Protein AF-A0A0A3ZDU7-F1 (afdb_monomer)

Radius of gyration: 18.09 Å; Cα contacts (8 Å, |Δi|>4): 69; chains: 1; bounding box: 44×29×53 Å

Organism: NCBI:txid371042

Secondary structure (DSSP, 8-state):
-TGGGHHHHHHHHHHHHTT--PPTTHHHHTTSTHHHHHHHHHHHHHHHTTPPPTT--TT-GGGG---HHHHHHTTTHHHHHHHHHHHHHHHHHHHHHHHHHHHHHHH--

pLDDT: mean 92.68, std 5.29, range [60.88, 98.0]

Foldseek 3Di:
DCVVLVVLLVVLVVLLVVPDADFPPLNVLSVVRPVSLLVVLVVVVCLQVLHDDPRDDSPDPSSVSDDPVSVVSNPCSVVVNVVVVVVVVVVVVVVVVVVVVVCCVVPPD

Mean predicted aligned error: 4.41 Å

Sequence (109 aa):
MYGVNRTKYYKLLGEFQKNNTFPAPYSFHCLTGFFGAMPIAYFFLNLNKKKKIFFLKRDSNSYIFFDKRNSELIKWMPAFYYSSITSTICCALIVAIAASLEMKDKFFP

Solvent-accessible surface area (backbone atoms only — not comparable to full-atom va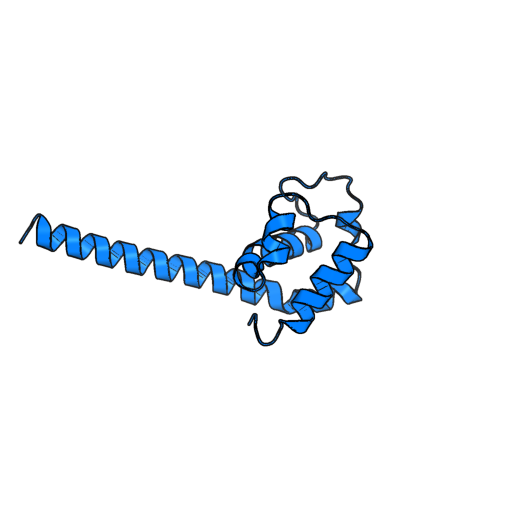lues): 6320 Å² total; per-residue (Å²): 107,62,79,87,38,43,69,43,50,55,49,52,50,50,64,49,52,75,83,40,78,65,40,63,70,48,54,58,28,73,73,52,52,75,81,14,42,54,66,48,34,53,49,53,56,32,40,70,66,67,42,94,50,76,76,48,66,89,86,42,73,68,60,68,63,66,46,83,71,55,51,63,61,46,68,62,38,62,63,46,41,52,50,51,50,51,52,52,51,52,52,51,50,53,52,51,50,50,52,51,50,55,49,39,57,72,76,61,113

Structure (mmCIF, N/CA/C/O backbone):
data_AF-A0A0A3ZDU7-F1
#
_entry.id   AF-A0A0A3ZDU7-F1
#
loop_
_atom_site.group_PDB
_atom_site.id
_atom_site.type_symbol
_atom_site.label_atom_id
_atom_site.label_alt_id
_atom_site.label_comp_id
_atom_site.label_asym_id
_atom_site.label_entity_id
_atom_site.label_seq_id
_atom_site.pdbx_PDB_ins_code
_atom_site.Cartn_x
_atom_site.Cartn_y
_atom_site.Cartn_z
_atom_site.occupancy
_atom_site.B_iso_or_equiv
_atom_site.auth_seq_id
_atom_site.auth_comp_id
_atom_site.auth_asym_id
_atom_site.auth_atom_id
_atom_site.pdbx_PDB_model_num
ATOM 1 N N . MET A 1 1 ? 8.905 -8.485 4.011 1.00 80.25 1 MET A N 1
ATOM 2 C CA . MET A 1 1 ? 8.095 -7.505 4.782 1.00 80.25 1 MET A CA 1
ATOM 3 C C . MET A 1 1 ? 6.593 -7.787 4.753 1.00 80.25 1 MET A C 1
ATOM 5 O O . MET A 1 1 ? 6.016 -7.843 5.833 1.00 80.25 1 MET A O 1
ATOM 9 N N . TYR A 1 2 ? 5.960 -8.000 3.588 1.00 88.00 2 TYR A N 1
ATOM 10 C CA . TYR A 1 2 ? 4.520 -8.314 3.519 1.00 88.00 2 TYR A CA 1
ATOM 11 C C . TYR A 1 2 ? 4.141 -9.604 4.257 1.00 88.00 2 TYR A C 1
ATOM 13 O O . TYR A 1 2 ? 3.291 -9.545 5.131 1.00 88.00 2 TYR A O 1
ATOM 21 N N . GLY A 1 3 ? 4.795 -10.742 3.978 1.00 91.38 3 GLY A N 1
ATOM 22 C CA . GLY A 1 3 ? 4.428 -12.037 4.581 1.00 91.38 3 GLY A CA 1
ATOM 23 C C . GLY A 1 3 ? 4.376 -12.007 6.114 1.00 91.38 3 GLY A C 1
ATOM 24 O O . GLY A 1 3 ? 3.362 -12.361 6.706 1.00 91.38 3 GLY A O 1
ATOM 25 N N . VAL A 1 4 ? 5.417 -11.455 6.747 1.00 93.12 4 VAL A N 1
ATOM 26 C CA . VAL A 1 4 ? 5.505 -11.279 8.211 1.00 93.12 4 VAL A CA 1
ATOM 27 C C . VAL A 1 4 ? 4.408 -10.355 8.758 1.00 93.12 4 VAL A C 1
ATOM 29 O O . VAL A 1 4 ? 3.932 -10.538 9.874 1.00 93.12 4 VAL A O 1
ATOM 32 N N . ASN A 1 5 ? 3.978 -9.360 7.979 1.00 94.94 5 ASN A N 1
ATOM 33 C CA . ASN A 1 5 ? 2.956 -8.395 8.386 1.00 94.94 5 ASN A CA 1
ATOM 34 C C . ASN A 1 5 ? 1.587 -8.665 7.744 1.00 94.94 5 ASN A C 1
ATOM 36 O O . ASN A 1 5 ? 0.701 -7.818 7.840 1.00 94.94 5 ASN A O 1
ATOM 40 N N . ARG A 1 6 ? 1.372 -9.839 7.131 1.00 94.94 6 ARG A N 1
ATOM 41 C CA . ARG A 1 6 ? 0.145 -10.168 6.390 1.00 94.94 6 ARG A CA 1
ATOM 42 C C . ARG A 1 6 ? -1.088 -10.040 7.279 1.00 94.94 6 ARG A C 1
ATOM 44 O O . ARG A 1 6 ? -2.074 -9.426 6.886 1.00 94.94 6 ARG A O 1
ATOM 51 N N . THR A 1 7 ? -1.007 -10.544 8.506 1.00 95.25 7 THR A N 1
ATOM 52 C CA . THR A 1 7 ? -2.090 -10.428 9.491 1.00 95.25 7 THR A CA 1
ATOM 53 C C . THR A 1 7 ? -2.379 -8.968 9.843 1.00 95.25 7 THR A C 1
ATOM 55 O O . THR A 1 7 ? -3.539 -8.568 9.894 1.00 95.25 7 THR A O 1
ATOM 58 N N . LYS A 1 8 ? -1.341 -8.139 10.023 1.00 94.94 8 LYS A N 1
ATOM 59 C CA . LYS A 1 8 ? -1.505 -6.698 10.289 1.00 94.94 8 LYS A CA 1
ATOM 60 C C . LYS A 1 8 ? -2.115 -5.971 9.092 1.00 94.94 8 LYS A C 1
ATOM 62 O O . LYS A 1 8 ? -2.959 -5.105 9.287 1.00 94.94 8 LYS A O 1
ATOM 67 N N . TYR A 1 9 ? -1.721 -6.347 7.876 1.00 95.88 9 TYR A N 1
ATOM 68 C CA . TYR A 1 9 ? -2.260 -5.810 6.631 1.00 95.88 9 TYR A CA 1
ATOM 69 C C . TYR A 1 9 ? -3.769 -6.058 6.515 1.00 95.88 9 TYR A C 1
ATOM 71 O O . TYR A 1 9 ? -4.529 -5.101 6.403 1.00 95.88 9 TYR A O 1
ATOM 79 N N . TYR A 1 10 ? -4.221 -7.312 6.622 1.00 96.25 10 TYR A N 1
ATOM 80 C CA . TYR A 1 10 ? -5.653 -7.621 6.525 1.00 96.25 10 TYR A CA 1
ATOM 81 C C . TYR A 1 10 ? -6.456 -7.072 7.704 1.00 96.25 10 TYR A C 1
ATOM 83 O O . TYR A 1 10 ? -7.583 -6.625 7.512 1.00 96.25 10 TYR A O 1
ATOM 91 N N . LYS A 1 11 ? -5.868 -7.023 8.907 1.00 95.69 11 LYS A N 1
ATOM 92 C CA . LYS A 1 11 ? -6.491 -6.343 10.047 1.00 95.69 11 LYS A CA 1
ATOM 93 C C . LYS A 1 11 ? -6.724 -4.863 9.746 1.00 95.69 11 LYS A C 1
ATOM 95 O O . LYS A 1 11 ? -7.820 -4.373 9.973 1.00 95.69 11 LYS A O 1
ATOM 100 N N . LEU A 1 12 ? -5.729 -4.165 9.200 1.00 95.25 12 LEU A N 1
ATOM 101 C CA . LEU A 1 12 ? -5.848 -2.752 8.842 1.00 95.25 12 LEU A CA 1
ATOM 102 C C . LEU A 1 12 ? -6.911 -2.514 7.757 1.00 95.25 12 LEU A C 1
ATOM 104 O O . LEU A 1 12 ? -7.695 -1.577 7.884 1.00 95.25 12 LEU A O 1
ATOM 108 N N . LEU A 1 13 ? -6.964 -3.371 6.727 1.00 96.00 13 LEU A N 1
ATOM 109 C CA . LEU A 1 13 ? -8.025 -3.334 5.713 1.00 96.00 13 LEU A CA 1
ATOM 110 C C . LEU A 1 13 ? -9.409 -3.473 6.355 1.00 96.00 13 LEU A C 1
ATOM 112 O O . LEU A 1 13 ? -10.272 -2.628 6.134 1.00 96.00 13 LEU A O 1
ATOM 116 N N . GLY A 1 14 ? -9.585 -4.497 7.194 1.00 95.25 14 GLY A N 1
ATOM 117 C CA . GLY A 1 14 ? -10.848 -4.766 7.871 1.00 95.25 14 GLY A CA 1
ATOM 118 C C . GLY A 1 14 ? -11.278 -3.622 8.787 1.00 95.25 14 GLY A C 1
ATOM 119 O O . GLY A 1 14 ? -12.421 -3.185 8.711 1.00 95.25 14 GLY A O 1
ATOM 120 N N . GLU A 1 15 ? -10.371 -3.085 9.610 1.00 94.56 15 GLU A N 1
ATOM 121 C CA . GLU A 1 15 ? -10.674 -1.934 10.472 1.00 94.56 15 GLU A CA 1
ATOM 122 C C . GLU A 1 15 ? -11.091 -0.702 9.664 1.00 94.56 15 GLU A C 1
ATOM 124 O O . GLU A 1 15 ? -12.014 0.008 10.058 1.00 94.56 15 GLU A O 1
ATOM 129 N N . PHE A 1 16 ? -10.448 -0.453 8.520 1.00 94.75 16 PHE A N 1
ATOM 130 C CA . PHE A 1 16 ? -10.835 0.650 7.647 1.00 94.75 16 PHE A CA 1
ATOM 131 C C . PHE A 1 16 ? -12.238 0.438 7.066 1.00 94.75 16 PHE A C 1
ATOM 133 O O . PHE A 1 16 ? -13.075 1.340 7.143 1.00 94.75 16 PHE A O 1
ATOM 140 N N . GLN A 1 17 ? -12.514 -0.766 6.556 1.00 94.88 17 GLN A N 1
ATOM 141 C CA . GLN A 1 17 ? -13.765 -1.111 5.876 1.00 94.88 17 GLN A CA 1
ATOM 142 C C . GLN A 1 17 ? -14.997 -1.152 6.786 1.00 94.88 17 GLN A C 1
ATOM 144 O O . GLN A 1 17 ? -16.109 -1.034 6.284 1.00 94.88 17 GLN A O 1
ATOM 149 N N . LYS A 1 18 ? -14.827 -1.265 8.111 1.00 94.00 18 LYS A N 1
ATOM 150 C CA . LYS A 1 18 ? -15.951 -1.207 9.065 1.00 94.00 18 LYS A CA 1
ATOM 151 C C . LYS A 1 18 ? -16.762 0.082 8.947 1.00 94.00 18 LYS A C 1
ATOM 153 O O . LYS A 1 18 ? -17.979 0.041 9.051 1.00 94.00 18 LYS A O 1
ATOM 158 N N . ASN A 1 19 ? -16.079 1.210 8.745 1.00 92.19 19 ASN A N 1
ATOM 159 C CA . ASN A 1 19 ? -16.691 2.543 8.769 1.00 92.19 19 ASN A CA 1
ATOM 160 C C . ASN A 1 19 ? -16.409 3.361 7.500 1.00 92.19 19 ASN A C 1
ATOM 162 O O . ASN A 1 19 ? -16.838 4.507 7.402 1.00 92.19 19 ASN A O 1
ATOM 166 N N . ASN A 1 20 ? -15.646 2.819 6.548 1.00 92.94 20 ASN A N 1
ATOM 167 C CA . ASN A 1 20 ? -15.238 3.529 5.341 1.00 92.94 20 ASN A CA 1
ATOM 168 C C . ASN A 1 20 ? -15.298 2.617 4.120 1.00 92.94 20 ASN A C 1
ATOM 170 O O . ASN A 1 20 ? -15.131 1.407 4.211 1.00 92.94 20 ASN A O 1
ATOM 174 N N . THR A 1 21 ? -15.452 3.222 2.948 1.00 93.06 21 THR A N 1
ATOM 175 C CA . THR A 1 21 ? -15.281 2.532 1.666 1.00 93.06 21 THR A CA 1
ATOM 176 C C . THR A 1 21 ? -13.976 2.988 1.031 1.00 93.06 21 THR A C 1
ATOM 178 O O . THR A 1 21 ? -13.641 4.174 1.073 1.00 93.06 21 THR A O 1
ATOM 181 N N . PHE A 1 22 ? -13.219 2.060 0.444 1.00 94.25 22 PHE A N 1
ATOM 182 C CA . PHE A 1 22 ? -12.033 2.435 -0.318 1.00 94.25 22 PHE A CA 1
ATOM 183 C C . PHE A 1 22 ? -12.442 3.216 -1.574 1.00 94.25 22 PHE A C 1
ATOM 185 O O . PHE A 1 22 ? -13.283 2.733 -2.335 1.00 94.25 22 PHE A O 1
ATOM 192 N N . PRO A 1 23 ? -11.848 4.392 -1.834 1.00 93.62 23 PRO A N 1
ATOM 193 C CA . PRO A 1 23 ? -12.056 5.079 -3.100 1.00 93.62 23 PRO A CA 1
ATOM 194 C C . PRO A 1 23 ? -11.358 4.318 -4.234 1.00 93.62 23 PRO A C 1
ATOM 196 O O . PRO A 1 23 ? -10.408 3.568 -3.999 1.00 93.62 23 PRO A O 1
ATOM 199 N N . ALA A 1 24 ? -11.787 4.520 -5.479 1.00 91.50 24 ALA A N 1
ATOM 200 C CA . ALA A 1 24 ? -11.041 4.014 -6.631 1.00 91.50 24 ALA A CA 1
ATOM 201 C C . ALA A 1 24 ? -9.639 4.668 -6.692 1.00 91.50 24 ALA A C 1
ATOM 203 O O . ALA A 1 24 ? -9.495 5.814 -6.277 1.00 91.50 24 ALA A O 1
ATOM 204 N N . PRO A 1 25 ? -8.583 3.984 -7.170 1.00 93.12 25 PRO A N 1
ATOM 205 C CA . PRO A 1 25 ? -8.525 2.569 -7.550 1.00 93.12 25 PRO A CA 1
ATOM 206 C C . PRO A 1 25 ? -8.282 1.623 -6.354 1.00 93.12 25 PRO A C 1
ATOM 208 O O . PRO A 1 25 ? -8.120 0.417 -6.529 1.00 93.12 25 PRO A O 1
ATOM 211 N N . TYR A 1 26 ? -8.226 2.137 -5.122 1.00 94.38 26 TYR A N 1
ATOM 212 C CA . TYR A 1 26 ? -7.889 1.353 -3.928 1.00 94.38 26 TYR A CA 1
ATOM 213 C C . TYR A 1 26 ? -8.933 0.285 -3.588 1.00 94.38 26 TYR A C 1
ATOM 215 O O . TYR A 1 26 ? -8.572 -0.734 -3.004 1.00 94.38 26 TYR A O 1
ATOM 223 N N . SER A 1 27 ? -10.188 0.475 -4.007 1.00 94.38 27 SER A N 1
ATOM 224 C CA . SER A 1 27 ? -11.243 -0.545 -3.933 1.00 94.38 27 SER A CA 1
ATOM 225 C C . SER A 1 27 ? -10.916 -1.820 -4.712 1.00 94.38 27 SER A C 1
ATOM 227 O O . SER A 1 27 ? -11.342 -2.896 -4.312 1.00 94.38 27 SER A O 1
ATOM 229 N N . PHE A 1 28 ? -10.132 -1.723 -5.789 1.00 95.25 28 PHE A N 1
ATOM 230 C CA . PHE A 1 28 ? -9.606 -2.888 -6.497 1.00 95.25 28 PHE A CA 1
ATOM 231 C C . PHE A 1 28 ? -8.361 -3.438 -5.795 1.00 95.25 28 PHE A C 1
ATOM 233 O O . PHE A 1 28 ? -8.273 -4.628 -5.494 1.00 95.25 28 PHE A O 1
ATOM 240 N N . HIS A 1 29 ? -7.398 -2.569 -5.476 1.00 94.38 29 HIS A N 1
ATOM 241 C CA . HIS A 1 29 ? -6.125 -3.010 -4.907 1.00 94.38 29 HIS A CA 1
ATOM 242 C C . HIS A 1 29 ? -6.277 -3.732 -3.561 1.00 94.38 29 HIS A C 1
ATOM 244 O O . HIS A 1 29 ? -5.524 -4.674 -3.310 1.00 94.38 29 HIS A O 1
ATOM 250 N N . CYS A 1 30 ? -7.258 -3.380 -2.723 1.00 95.06 30 CYS A N 1
ATOM 251 C CA . CYS A 1 30 ? -7.480 -4.071 -1.449 1.00 95.06 30 CYS A CA 1
ATOM 252 C C . CYS A 1 30 ? -7.874 -5.554 -1.604 1.00 95.06 30 CYS A C 1
ATOM 254 O O . CYS A 1 30 ? -7.685 -6.326 -0.666 1.00 95.06 30 CYS A O 1
ATOM 256 N N . LEU A 1 31 ? -8.349 -5.970 -2.784 1.00 95.19 31 LEU A N 1
ATOM 257 C CA . LEU A 1 31 ? -8.765 -7.346 -3.082 1.00 95.19 31 LEU A CA 1
ATOM 258 C C . LEU A 1 31 ? -7.621 -8.223 -3.613 1.00 95.19 31 LEU A C 1
ATOM 260 O O . LEU A 1 31 ? -7.705 -9.445 -3.594 1.00 95.19 31 LEU A O 1
ATOM 264 N N . THR A 1 32 ? -6.531 -7.610 -4.075 1.00 94.56 32 THR A N 1
ATOM 265 C CA . THR A 1 32 ? -5.452 -8.302 -4.811 1.00 94.56 32 THR A CA 1
ATOM 266 C C . THR A 1 32 ? -4.303 -8.797 -3.922 1.00 94.56 32 THR A C 1
ATOM 268 O O . THR A 1 32 ? -3.278 -9.279 -4.411 1.00 94.56 32 THR A O 1
ATOM 271 N N . GLY A 1 33 ? -4.445 -8.683 -2.598 1.00 93.19 33 GLY A N 1
ATOM 272 C CA . GLY A 1 33 ? -3.463 -9.172 -1.632 1.00 93.19 33 GLY A CA 1
ATOM 273 C C . GLY A 1 33 ? -2.086 -8.526 -1.808 1.00 93.19 33 GLY A C 1
ATOM 274 O O . GLY A 1 33 ? -1.949 -7.308 -1.713 1.00 93.19 33 GLY A O 1
ATOM 275 N N . PHE A 1 34 ? -1.050 -9.340 -2.034 1.00 91.94 34 PHE A N 1
ATOM 276 C CA . PHE A 1 34 ? 0.331 -8.859 -2.170 1.00 91.94 34 PHE A CA 1
ATOM 277 C C . PHE A 1 34 ? 0.499 -7.843 -3.309 1.00 91.94 34 PHE A C 1
ATOM 279 O O . PHE A 1 34 ? 1.135 -6.810 -3.108 1.00 91.94 34 PHE A O 1
ATOM 286 N N . PHE A 1 35 ? -0.115 -8.087 -4.470 1.00 91.56 35 PHE A N 1
ATOM 287 C CA . PHE A 1 35 ? 0.028 -7.221 -5.646 1.00 91.56 35 PHE A CA 1
ATOM 288 C C . PHE A 1 35 ? -0.580 -5.827 -5.436 1.00 91.56 35 PHE A C 1
ATOM 290 O O . PHE A 1 35 ? -0.060 -4.832 -5.934 1.00 91.56 35 PHE A O 1
ATOM 297 N N . GLY A 1 36 ? -1.636 -5.727 -4.630 1.00 94.25 36 GLY A N 1
ATOM 298 C CA . GLY A 1 36 ? -2.237 -4.452 -4.238 1.00 94.25 36 GLY A CA 1
ATOM 299 C C . GLY A 1 36 ? -1.652 -3.848 -2.968 1.00 94.25 36 GLY A C 1
ATOM 300 O O . GLY A 1 36 ? -2.010 -2.728 -2.601 1.00 94.25 36 GLY A O 1
ATOM 301 N N . ALA A 1 37 ? -0.744 -4.548 -2.285 1.00 95.19 37 ALA A N 1
ATOM 302 C CA . ALA A 1 37 ? -0.211 -4.094 -1.009 1.00 95.19 37 ALA A CA 1
ATOM 303 C C . ALA A 1 37 ? 0.573 -2.783 -1.145 1.00 95.19 37 ALA A C 1
ATOM 305 O O . ALA A 1 37 ? 0.503 -1.955 -0.240 1.00 95.19 37 ALA A O 1
ATOM 306 N N . MET A 1 38 ? 1.279 -2.558 -2.260 1.00 95.19 38 MET A N 1
ATOM 307 C CA . MET A 1 38 ? 2.031 -1.316 -2.481 1.00 95.19 38 MET A CA 1
ATOM 308 C C . MET A 1 38 ? 1.106 -0.089 -2.653 1.00 95.19 38 MET A C 1
ATOM 310 O O . MET A 1 38 ? 1.262 0.858 -1.876 1.00 95.19 38 MET A O 1
ATOM 314 N N . PRO A 1 39 ? 0.108 -0.081 -3.564 1.00 95.38 39 PRO A N 1
ATOM 315 C CA . PRO A 1 39 ? -0.888 0.996 -3.634 1.00 95.38 39 PRO A CA 1
ATOM 316 C C . PRO A 1 39 ? -1.632 1.233 -2.314 1.00 95.38 39 PRO A C 1
ATOM 318 O O . PRO A 1 39 ? -1.874 2.375 -1.927 1.00 95.38 39 PRO A O 1
ATOM 321 N N . ILE A 1 40 ? -1.960 0.166 -1.583 1.00 96.88 40 ILE A N 1
ATOM 322 C CA . ILE A 1 40 ? -2.634 0.268 -0.283 1.00 96.88 40 ILE A CA 1
ATOM 323 C C . ILE A 1 40 ? -1.707 0.839 0.800 1.00 96.88 40 ILE A C 1
ATOM 325 O O . ILE A 1 40 ? -2.144 1.642 1.624 1.00 96.88 40 ILE A O 1
ATOM 329 N N . ALA A 1 41 ? -0.421 0.489 0.796 1.00 96.12 41 ALA A N 1
ATOM 330 C CA . ALA A 1 41 ? 0.555 1.102 1.691 1.00 96.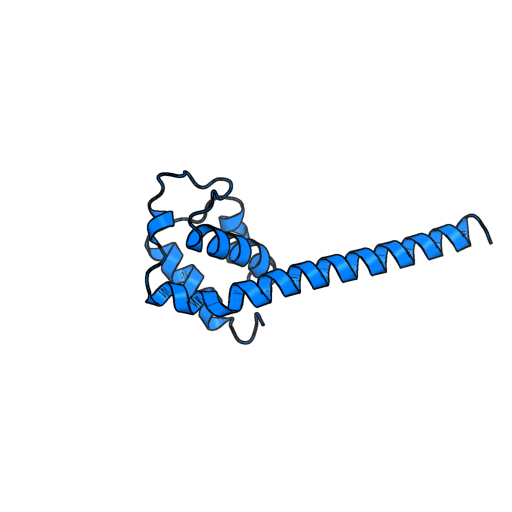12 41 ALA A CA 1
ATOM 331 C C . ALA A 1 41 ? 0.662 2.608 1.417 1.00 96.12 41 ALA A C 1
ATOM 333 O O . ALA A 1 41 ? 0.603 3.403 2.351 1.00 96.12 41 ALA A O 1
ATOM 334 N N . TYR A 1 42 ? 0.726 3.014 0.146 1.00 95.75 42 TYR A N 1
ATOM 335 C CA . TYR A 1 42 ? 0.682 4.428 -0.232 1.00 95.75 42 TYR A CA 1
ATOM 336 C C . TYR A 1 42 ? -0.579 5.131 0.293 1.00 95.75 42 TYR A C 1
ATOM 338 O O . TYR A 1 42 ? -0.481 6.212 0.878 1.00 95.75 42 TYR A O 1
ATOM 346 N N . PHE A 1 43 ? -1.751 4.507 0.129 1.00 96.25 43 PHE A N 1
ATOM 347 C CA . PHE A 1 43 ? -3.022 5.022 0.639 1.00 96.25 43 PHE A CA 1
ATOM 348 C C . PHE A 1 43 ? -2.959 5.300 2.144 1.00 96.25 43 PHE A C 1
ATOM 350 O O . PHE A 1 43 ? -3.148 6.440 2.569 1.00 96.25 43 PHE A O 1
ATOM 357 N N . PHE A 1 44 ? -2.629 4.290 2.952 1.00 96.06 44 PHE A N 1
ATOM 358 C CA . PHE A 1 44 ? -2.614 4.429 4.408 1.00 96.06 44 PHE A CA 1
ATOM 359 C C . PHE A 1 44 ? -1.521 5.373 4.910 1.00 96.06 44 PHE A C 1
ATOM 361 O O . PHE A 1 44 ? -1.754 6.115 5.862 1.00 96.06 44 PHE A O 1
ATOM 368 N N . LEU A 1 45 ? -0.353 5.410 4.261 1.00 95.50 45 LEU A N 1
ATOM 369 C CA . LEU A 1 45 ? 0.710 6.353 4.612 1.00 95.50 45 LEU A CA 1
ATOM 370 C C . LEU A 1 45 ? 0.284 7.807 4.390 1.00 95.50 45 LEU A C 1
ATOM 372 O O . LEU A 1 45 ? 0.601 8.668 5.213 1.00 95.50 45 LEU A O 1
ATOM 376 N N . ASN A 1 46 ? -0.434 8.093 3.303 1.00 94.75 46 ASN A N 1
ATOM 377 C CA . ASN A 1 46 ? -0.959 9.434 3.050 1.00 94.75 46 ASN A CA 1
ATOM 378 C C . ASN A 1 46 ? -2.143 9.767 3.949 1.00 94.75 46 ASN A C 1
ATOM 380 O O . ASN A 1 46 ? -2.219 10.892 4.441 1.00 94.75 46 ASN A O 1
ATOM 384 N N . LEU A 1 47 ? -3.004 8.789 4.224 1.00 94.56 47 LEU A N 1
ATOM 385 C CA . LEU A 1 47 ? -4.142 8.957 5.116 1.00 94.56 47 LEU A CA 1
ATOM 386 C C . LEU A 1 47 ? -3.666 9.291 6.539 1.00 94.56 47 LEU A C 1
ATOM 388 O O . LEU A 1 47 ? -4.144 10.253 7.132 1.00 94.56 47 LEU A O 1
ATOM 392 N N . ASN A 1 48 ? -2.637 8.593 7.034 1.00 93.44 48 ASN A N 1
ATOM 393 C CA . ASN A 1 48 ? -2.004 8.868 8.328 1.00 93.44 48 ASN A CA 1
ATOM 394 C C . ASN A 1 48 ? -1.375 10.265 8.395 1.00 93.44 48 ASN A C 1
ATOM 396 O O . ASN A 1 48 ? -1.436 10.944 9.414 1.00 93.44 48 ASN A O 1
ATOM 400 N N . LYS A 1 49 ? -0.789 10.722 7.286 1.00 92.50 49 LYS A N 1
ATOM 401 C CA . LYS A 1 49 ? -0.206 12.066 7.171 1.00 92.50 49 LYS A CA 1
ATOM 402 C C . LYS A 1 49 ? -1.246 13.149 6.867 1.00 92.50 49 LYS A C 1
ATOM 404 O O . LYS A 1 49 ? -0.854 14.288 6.629 1.00 92.50 49 LYS A O 1
ATOM 409 N N . LYS A 1 50 ? -2.540 12.805 6.810 1.00 91.69 50 LYS A N 1
ATOM 410 C CA . LYS A 1 50 ? -3.636 13.691 6.383 1.00 91.69 50 LYS A CA 1
ATOM 411 C C . LYS A 1 50 ? -3.357 14.390 5.042 1.00 91.69 50 LYS A C 1
ATOM 413 O O . LYS A 1 50 ? -3.766 15.526 4.809 1.00 91.69 50 LYS A O 1
ATOM 418 N N . LYS A 1 51 ? -2.625 13.719 4.149 1.00 92.81 51 LYS A N 1
ATOM 419 C CA . LYS A 1 51 ? -2.304 14.216 2.807 1.00 92.81 51 LYS A CA 1
ATOM 420 C C . LYS A 1 51 ? -3.443 13.907 1.847 1.00 92.81 51 LYS A C 1
ATOM 422 O O . LYS A 1 51 ? -4.083 12.869 1.964 1.00 92.81 51 LYS A O 1
ATOM 427 N N . LYS A 1 52 ? -3.652 14.783 0.858 1.00 91.00 52 LYS A N 1
ATOM 428 C CA . LYS A 1 52 ? -4.663 14.583 -0.191 1.00 91.00 52 LYS A CA 1
ATOM 429 C C . LYS A 1 52 ? -4.415 13.255 -0.914 1.00 91.00 52 LYS A C 1
ATOM 431 O O . LYS A 1 52 ? -3.350 13.066 -1.495 1.00 91.00 52 LYS A O 1
ATOM 436 N N . ILE A 1 53 ? -5.419 12.385 -0.905 1.00 93.19 53 ILE A N 1
ATOM 437 C CA . ILE A 1 53 ? -5.445 11.125 -1.654 1.00 93.19 53 ILE A CA 1
ATOM 438 C C . ILE A 1 53 ? -6.323 11.302 -2.895 1.00 93.19 53 ILE A C 1
ATOM 440 O O . ILE A 1 53 ? -7.347 11.988 -2.854 1.00 93.19 53 ILE A O 1
ATOM 444 N N . PHE A 1 54 ? -5.910 10.709 -4.013 1.00 88.62 54 PHE A N 1
ATOM 445 C CA . PHE A 1 54 ? -6.681 10.756 -5.250 1.00 88.62 54 PHE A CA 1
ATOM 446 C C . PHE A 1 54 ? -8.027 10.039 -5.065 1.00 88.62 54 PHE A C 1
ATOM 448 O O . PHE A 1 54 ? -8.087 9.007 -4.403 1.00 88.62 54 PHE A O 1
ATOM 455 N N . PHE A 1 55 ? -9.107 10.623 -5.591 1.00 88.88 55 PHE A N 1
ATOM 456 C CA . PHE A 1 55 ? -10.493 10.157 -5.412 1.00 88.88 55 PHE A CA 1
ATOM 457 C C . PHE A 1 55 ? -11.028 10.083 -3.967 1.00 88.88 55 PHE A C 1
ATOM 459 O O . PHE A 1 55 ? -12.137 9.596 -3.758 1.00 88.88 55 PHE A O 1
ATOM 466 N N . LEU A 1 56 ? -10.314 10.617 -2.968 1.00 92.06 56 LEU A N 1
ATOM 467 C CA . LEU A 1 56 ? -10.843 10.797 -1.614 1.00 92.06 56 LEU A CA 1
ATOM 468 C C . LEU A 1 56 ? -11.139 12.279 -1.361 1.00 92.06 56 LEU A C 1
ATOM 470 O O . LEU A 1 56 ? -10.236 13.120 -1.418 1.00 92.06 56 LEU A O 1
ATOM 474 N N . LYS A 1 57 ? -12.399 12.610 -1.055 1.00 89.19 57 LYS A N 1
ATOM 475 C CA . LYS A 1 57 ? -12.787 13.986 -0.711 1.00 89.19 57 LYS A CA 1
ATOM 476 C C . LYS A 1 57 ? -12.080 14.442 0.571 1.00 89.19 57 LYS A C 1
ATOM 478 O O . LYS A 1 57 ? -11.932 13.650 1.497 1.00 89.19 57 LYS A O 1
ATOM 483 N N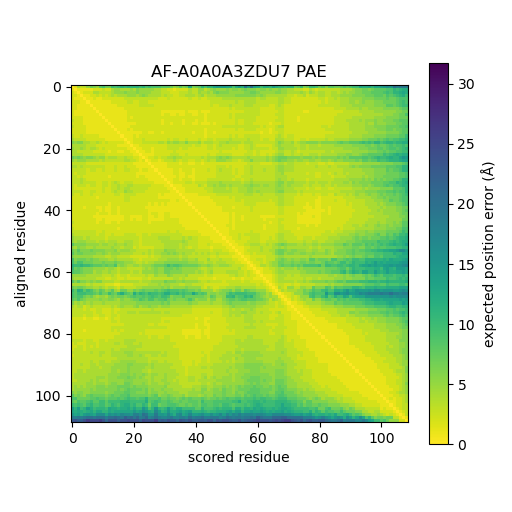 . ARG A 1 58 ? -11.623 15.701 0.625 1.00 85.81 58 ARG A N 1
ATOM 484 C CA . ARG A 1 58 ? -10.819 16.239 1.749 1.00 85.81 58 ARG A CA 1
ATOM 485 C C . ARG A 1 58 ? -11.579 16.315 3.074 1.00 85.81 58 ARG A C 1
ATOM 487 O O . ARG A 1 58 ? -10.960 16.200 4.121 1.00 85.81 58 ARG A O 1
ATOM 494 N N . ASP A 1 59 ? -12.884 16.505 3.005 1.0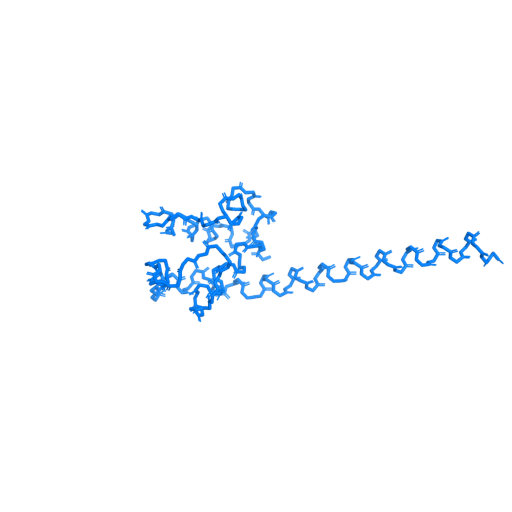0 85.88 59 ASP A N 1
ATOM 495 C CA . ASP A 1 59 ? -13.838 16.539 4.113 1.00 85.88 59 ASP A CA 1
ATOM 496 C C . ASP A 1 59 ? -14.315 15.139 4.535 1.00 85.88 59 ASP A C 1
ATOM 498 O O . ASP A 1 59 ? -15.146 15.009 5.428 1.00 85.88 59 ASP A O 1
ATOM 502 N N . SER A 1 60 ? -13.793 14.073 3.917 1.00 88.56 60 SER A N 1
ATOM 503 C CA . SER A 1 60 ? -14.163 12.708 4.278 1.00 88.56 60 SER A CA 1
ATOM 504 C C . SER A 1 60 ? -13.757 12.365 5.714 1.00 88.56 60 SER A C 1
ATOM 506 O O . SER A 1 60 ? -12.596 12.527 6.107 1.00 88.56 60 SER A O 1
ATOM 508 N N . ASN A 1 61 ? -14.677 11.731 6.444 1.00 88.06 61 ASN A N 1
ATOM 509 C CA . ASN A 1 61 ? -14.410 11.112 7.744 1.00 88.06 61 ASN A CA 1
ATOM 510 C C . ASN A 1 61 ? -13.323 10.021 7.680 1.00 88.06 61 ASN A C 1
ATOM 512 O O . ASN A 1 61 ? -12.779 9.625 8.703 1.00 88.06 61 ASN A O 1
ATOM 516 N N . SER A 1 62 ? -12.905 9.560 6.502 1.00 89.44 62 SER A N 1
ATOM 517 C CA . SER A 1 62 ? -11.773 8.633 6.403 1.00 89.44 62 SER A CA 1
ATOM 518 C C . SER A 1 62 ? -10.468 9.218 6.962 1.00 89.44 62 SER A C 1
ATOM 520 O O . SER A 1 62 ? -9.628 8.462 7.444 1.00 89.44 62 SER A O 1
ATOM 522 N N . TYR A 1 63 ? -10.288 10.545 6.969 1.00 89.62 63 TYR A N 1
ATOM 523 C CA . TYR A 1 63 ? -9.082 11.180 7.523 1.00 89.62 63 TYR A CA 1
ATOM 524 C C . TYR A 1 63 ? -8.989 11.133 9.056 1.00 89.62 63 TYR A C 1
ATOM 526 O O . TYR A 1 63 ? -7.909 11.376 9.599 1.00 89.62 63 TYR A O 1
ATOM 534 N N . ILE A 1 64 ? -10.078 10.792 9.756 1.00 89.75 64 ILE A N 1
ATOM 535 C CA . ILE A 1 64 ? -10.069 10.556 11.210 1.00 89.75 64 ILE A CA 1
ATOM 536 C C . ILE A 1 64 ? -9.824 9.081 11.571 1.00 89.75 64 ILE A C 1
ATOM 538 O O . ILE A 1 64 ? -9.865 8.721 12.741 1.00 89.75 64 ILE A O 1
ATOM 542 N N . PHE A 1 65 ? -9.530 8.222 10.587 1.00 90.62 65 PHE A N 1
ATOM 543 C CA . PHE A 1 65 ? -9.330 6.783 10.792 1.00 90.62 65 PHE A CA 1
ATOM 544 C C . PHE A 1 65 ? -8.178 6.428 11.751 1.00 90.62 65 PHE A C 1
ATOM 546 O O . PHE A 1 65 ? -8.245 5.425 12.467 1.00 90.62 65 PHE A O 1
ATOM 553 N N . PHE A 1 66 ? -7.095 7.207 11.750 1.00 88.00 66 PHE A N 1
ATOM 554 C CA . PHE A 1 66 ? -5.920 6.895 12.559 1.00 88.00 66 PHE A CA 1
ATOM 555 C C . PHE A 1 66 ? -6.084 7.358 14.009 1.00 88.00 66 PHE A C 1
ATOM 557 O O . PHE A 1 66 ? -5.945 8.538 14.322 1.00 88.00 66 PHE A O 1
ATOM 564 N N . ASP A 1 67 ? -6.318 6.388 14.893 1.00 81.94 67 ASP A N 1
ATOM 565 C CA . ASP A 1 67 ? -6.140 6.490 16.342 1.00 81.94 67 ASP A CA 1
ATOM 566 C C . ASP A 1 67 ? -4.761 5.914 16.762 1.00 81.94 67 ASP A C 1
ATOM 568 O O . ASP A 1 67 ? -3.999 5.393 15.932 1.00 81.94 67 ASP A O 1
ATOM 572 N N . LYS A 1 68 ? -4.410 5.980 18.059 1.00 74.81 68 LYS A N 1
ATOM 573 C CA . LYS A 1 68 ? -3.158 5.387 18.588 1.00 74.81 68 LYS A CA 1
ATOM 574 C C . LYS A 1 68 ? -3.002 3.902 18.221 1.00 74.81 68 LYS A C 1
A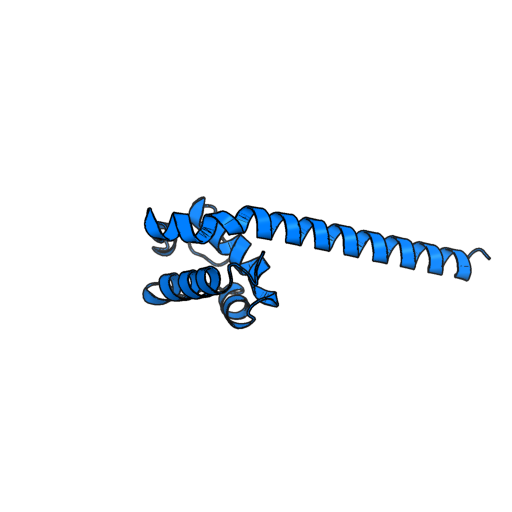TOM 576 O O . LYS A 1 68 ? -1.889 3.454 17.969 1.00 74.81 68 LYS A O 1
ATOM 581 N N . ARG A 1 69 ? -4.097 3.139 18.166 1.00 78.44 69 ARG A N 1
ATOM 582 C CA . ARG A 1 69 ? -4.096 1.690 17.910 1.00 78.44 69 ARG A CA 1
ATOM 583 C C . ARG A 1 69 ? -3.835 1.377 16.433 1.00 78.44 69 ARG A C 1
ATOM 585 O O . ARG A 1 69 ? -3.012 0.518 16.124 1.00 78.44 69 ARG A O 1
ATOM 592 N N . ASN A 1 70 ? -4.484 2.090 15.520 1.00 83.25 70 ASN A N 1
ATOM 593 C CA . ASN A 1 70 ? -4.315 1.937 14.074 1.00 83.25 70 ASN A CA 1
ATOM 594 C C . ASN A 1 70 ? -2.945 2.455 13.612 1.00 83.25 70 ASN A C 1
ATOM 596 O O . ASN A 1 70 ? -2.373 1.927 12.657 1.00 83.25 70 ASN A O 1
ATOM 600 N N . SER A 1 71 ? -2.374 3.423 14.334 1.00 85.69 71 SER A N 1
ATOM 601 C CA . SER A 1 71 ? -1.023 3.941 14.080 1.00 85.69 71 SER A CA 1
ATOM 602 C C . SER A 1 71 ? 0.069 2.875 14.25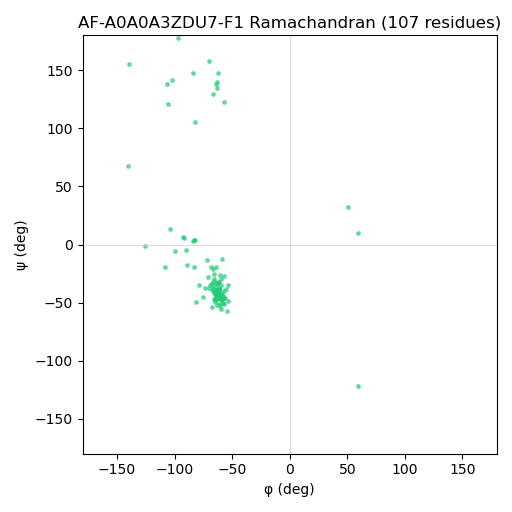7 1.00 85.69 71 SER A C 1
ATOM 604 O O . SER A 1 71 ? 1.051 2.864 13.518 1.00 85.69 71 SER A O 1
ATOM 606 N N . GLU A 1 72 ? -0.104 1.921 15.177 1.00 88.25 72 GLU A N 1
ATOM 607 C CA . GLU A 1 72 ? 0.839 0.805 15.352 1.00 88.25 72 GLU A CA 1
ATOM 608 C C . GLU A 1 72 ? 0.809 -0.177 14.171 1.00 88.25 72 GLU A C 1
ATOM 610 O O . GLU A 1 72 ? 1.844 -0.711 13.760 1.00 88.25 72 GLU A O 1
ATOM 615 N N . LEU A 1 73 ? -0.371 -0.392 13.576 1.00 90.69 73 LEU A N 1
ATOM 616 C CA . LEU A 1 73 ? -0.555 -1.333 12.467 1.00 90.69 73 LEU A CA 1
ATOM 617 C C . LEU A 1 73 ? 0.175 -0.904 11.188 1.00 90.69 73 LEU A C 1
ATOM 619 O O . LEU A 1 73 ? 0.465 -1.763 10.355 1.00 90.69 73 LEU A O 1
ATOM 623 N N . ILE A 1 74 ? 0.511 0.381 11.042 1.00 93.88 74 ILE A N 1
ATOM 624 C CA . ILE A 1 74 ? 1.172 0.926 9.848 1.00 93.88 74 ILE A CA 1
ATOM 625 C C . ILE A 1 74 ? 2.682 1.111 9.986 1.00 93.88 74 ILE A C 1
ATOM 627 O O . ILE A 1 74 ? 3.327 1.427 8.993 1.00 93.88 74 ILE A O 1
ATOM 631 N N . LYS A 1 75 ? 3.286 0.899 11.163 1.00 93.38 75 LYS A N 1
ATOM 632 C CA . LYS A 1 75 ? 4.722 1.181 11.384 1.00 93.38 75 LYS A CA 1
ATOM 633 C C . LYS A 1 75 ? 5.671 0.454 10.424 1.00 93.38 75 LYS A C 1
ATOM 635 O O . LYS A 1 75 ? 6.753 0.950 10.136 1.00 93.38 75 LYS A O 1
ATOM 640 N N . TRP A 1 76 ? 5.264 -0.701 9.900 1.00 94.62 76 TRP A N 1
ATOM 641 C CA . TRP A 1 76 ? 6.038 -1.477 8.924 1.00 94.62 76 TRP A CA 1
ATOM 642 C C . TRP A 1 76 ? 5.861 -0.989 7.474 1.00 94.62 76 TRP A C 1
ATOM 644 O O . TRP A 1 76 ? 6.688 -1.296 6.615 1.00 94.62 76 TRP A O 1
ATOM 654 N N . MET A 1 77 ? 4.789 -0.241 7.186 1.00 95.50 77 MET A N 1
ATOM 655 C CA . MET A 1 77 ? 4.433 0.178 5.830 1.00 95.50 77 MET A CA 1
ATOM 656 C C . MET A 1 77 ? 5.433 1.145 5.185 1.00 95.50 77 MET A C 1
ATOM 658 O O . MET A 1 77 ? 5.657 0.972 3.992 1.00 95.50 77 MET A O 1
ATOM 662 N N . PRO A 1 78 ? 6.073 2.112 5.883 1.00 95.81 78 PRO A N 1
ATOM 663 C CA . PRO A 1 78 ? 7.101 2.950 5.265 1.00 95.81 78 PRO A CA 1
ATOM 664 C C . PRO A 1 78 ? 8.247 2.115 4.694 1.00 95.81 78 PRO A C 1
ATOM 666 O O . PRO A 1 78 ? 8.582 2.249 3.521 1.00 95.81 78 PRO A O 1
ATOM 669 N N . ALA A 1 79 ? 8.799 1.202 5.497 1.00 95.81 79 ALA A N 1
ATOM 670 C CA . ALA A 1 79 ? 9.901 0.348 5.075 1.00 95.81 79 ALA A CA 1
ATOM 671 C C . ALA A 1 79 ? 9.491 -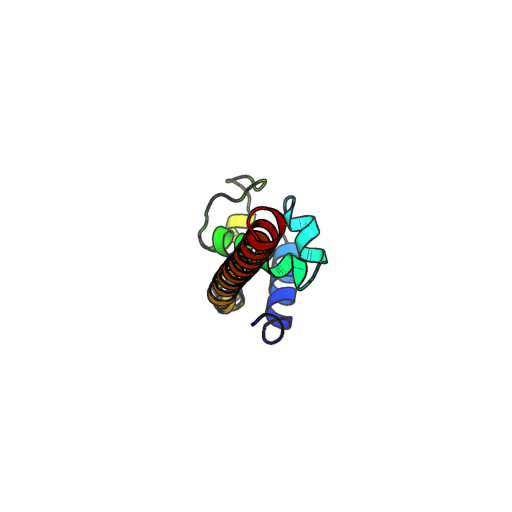0.558 3.901 1.00 95.81 79 ALA A C 1
ATOM 673 O O . ALA A 1 79 ? 10.227 -0.689 2.924 1.00 95.81 79 ALA A O 1
ATOM 674 N N . PHE A 1 80 ? 8.280 -1.121 3.947 1.00 95.69 80 PHE A N 1
ATOM 675 C CA . PHE A 1 80 ? 7.732 -1.909 2.843 1.00 95.69 80 PHE A CA 1
ATOM 676 C C . PHE A 1 80 ? 7.523 -1.086 1.562 1.00 95.69 80 PHE A C 1
ATOM 678 O O . PHE A 1 80 ? 7.876 -1.536 0.477 1.00 95.69 80 PHE A O 1
ATOM 685 N N . TYR A 1 81 ? 6.971 0.120 1.675 1.00 96.00 81 TYR A N 1
ATOM 686 C CA . TYR A 1 81 ? 6.686 0.988 0.537 1.00 96.00 81 TYR A CA 1
ATOM 687 C C . TYR A 1 81 ? 7.970 1.432 -0.169 1.00 96.00 81 TYR A C 1
ATOM 689 O O . TYR A 1 81 ? 8.095 1.260 -1.379 1.00 96.00 81 TYR A O 1
ATOM 697 N N . TYR A 1 82 ? 8.951 1.935 0.586 1.00 95.56 82 TYR A N 1
ATOM 698 C CA . TYR A 1 82 ? 10.215 2.379 0.003 1.00 95.56 82 TYR A CA 1
ATOM 699 C C . TYR A 1 82 ? 11.031 1.213 -0.561 1.00 95.56 82 TYR A C 1
ATOM 701 O O . TYR A 1 82 ? 11.547 1.339 -1.664 1.00 95.56 82 TYR A O 1
ATOM 709 N N . SER A 1 83 ? 11.065 0.052 0.107 1.00 94.94 83 SER A N 1
ATOM 710 C CA . SER A 1 83 ? 11.717 -1.140 -0.467 1.00 94.94 83 SER A CA 1
ATOM 711 C C . SER A 1 83 ? 11.045 -1.619 -1.757 1.00 94.94 83 SER A C 1
ATOM 713 O O . SER A 1 83 ? 11.745 -1.989 -2.697 1.00 94.94 83 SER A O 1
ATOM 715 N N . SER A 1 84 ? 9.712 -1.553 -1.847 1.00 94.25 84 SER A N 1
ATOM 716 C CA . SER A 1 84 ? 8.977 -1.907 -3.071 1.00 94.25 84 SER A CA 1
ATOM 717 C C . SER A 1 84 ? 9.303 -0.954 -4.226 1.00 94.25 84 SER A C 1
ATOM 719 O O . SER A 1 84 ? 9.543 -1.408 -5.345 1.00 94.25 84 SER A O 1
ATOM 721 N N . ILE A 1 85 ? 9.379 0.357 -3.961 1.00 95.19 85 ILE A N 1
ATOM 722 C CA . ILE A 1 85 ? 9.789 1.349 -4.967 1.00 95.19 85 ILE A CA 1
ATOM 723 C C . ILE A 1 85 ? 11.222 1.101 -5.418 1.00 95.19 85 ILE A C 1
ATOM 725 O O . ILE A 1 85 ? 11.468 1.000 -6.616 1.00 95.19 85 ILE A O 1
ATOM 729 N N . THR A 1 86 ? 12.160 0.981 -4.478 1.00 96.50 86 THR A N 1
ATOM 730 C CA . THR A 1 86 ? 13.570 0.748 -4.798 1.00 96.50 86 THR A CA 1
ATOM 731 C C . THR A 1 86 ? 13.730 -0.520 -5.629 1.00 96.50 86 THR A C 1
ATOM 733 O O . THR A 1 86 ? 14.376 -0.477 -6.669 1.00 96.50 86 THR A O 1
ATOM 736 N N . SER A 1 87 ? 13.068 -1.616 -5.245 1.00 95.06 87 SER A N 1
ATOM 737 C CA . SER A 1 87 ? 13.083 -2.859 -6.021 1.00 95.06 87 SER A CA 1
ATOM 738 C C . SER A 1 87 ? 12.530 -2.662 -7.431 1.00 95.06 87 SER A C 1
ATOM 740 O O . SER A 1 87 ? 13.119 -3.162 -8.382 1.00 95.06 87 SER A O 1
ATOM 742 N N . THR A 1 88 ? 11.431 -1.919 -7.584 1.00 94.50 88 THR A N 1
ATOM 743 C CA . THR A 1 88 ? 10.832 -1.641 -8.899 1.00 94.50 88 THR A CA 1
ATOM 744 C C . THR A 1 88 ? 11.790 -0.840 -9.785 1.00 94.50 88 THR A C 1
ATOM 746 O O . THR A 1 88 ? 11.969 -1.178 -10.952 1.00 94.50 88 THR A O 1
ATOM 749 N N . ILE A 1 89 ? 12.452 0.178 -9.226 1.00 97.06 89 ILE A N 1
ATOM 750 C CA . ILE A 1 89 ? 13.451 0.989 -9.937 1.00 97.06 89 ILE A CA 1
ATOM 751 C C . ILE A 1 89 ? 14.643 0.123 -10.357 1.00 97.06 89 ILE A C 1
ATOM 753 O O . ILE A 1 89 ? 15.050 0.173 -11.513 1.00 97.06 89 ILE A O 1
ATOM 757 N N . CYS A 1 90 ? 15.174 -0.707 -9.456 1.00 97.88 90 CYS A N 1
ATOM 758 C CA . CYS A 1 90 ? 16.271 -1.620 -9.774 1.00 97.88 90 CYS A CA 1
ATOM 759 C C . CYS A 1 90 ? 15.900 -2.585 -10.908 1.00 97.88 90 CYS A C 1
ATOM 761 O O . CYS A 1 90 ? 16.668 -2.731 -11.855 1.00 97.88 90 CYS A O 1
ATOM 763 N N . CYS A 1 91 ? 14.715 -3.200 -10.854 1.00 97.12 91 CYS A N 1
ATOM 764 C CA . CYS A 1 91 ? 14.235 -4.075 -11.924 1.00 97.12 91 CYS A CA 1
ATOM 765 C C . CYS A 1 91 ? 14.112 -3.329 -13.259 1.00 97.12 91 CYS A C 1
ATOM 767 O O . CYS A 1 91 ? 14.562 -3.840 -1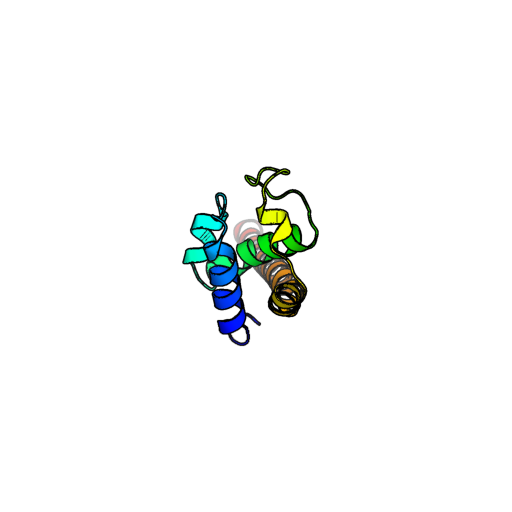4.281 1.00 97.12 91 CYS A O 1
ATOM 769 N N . ALA A 1 92 ? 13.560 -2.112 -13.255 1.00 97.44 92 ALA A N 1
ATOM 770 C CA . ALA A 1 92 ? 13.443 -1.296 -14.460 1.00 97.44 92 ALA A CA 1
ATOM 771 C C . ALA A 1 92 ? 14.815 -0.947 -15.061 1.00 97.44 92 ALA A C 1
ATOM 773 O O . ALA A 1 92 ? 14.985 -1.030 -16.274 1.00 97.44 92 ALA A O 1
ATOM 774 N N . LEU A 1 93 ? 15.806 -0.617 -14.225 1.00 97.94 93 LEU A N 1
ATOM 775 C CA . LEU A 1 93 ? 17.177 -0.355 -14.673 1.00 97.94 93 LEU A CA 1
ATOM 776 C C . LEU A 1 93 ? 17.825 -1.597 -15.291 1.00 97.94 93 LEU A C 1
ATOM 778 O O . LEU A 1 93 ? 18.444 -1.487 -16.344 1.00 97.94 93 LEU A O 1
ATOM 782 N N . ILE A 1 94 ? 17.652 -2.777 -14.688 1.00 98.00 94 ILE A N 1
ATOM 783 C CA . ILE A 1 94 ? 18.178 -4.037 -15.241 1.00 98.00 94 ILE A CA 1
ATOM 784 C C . ILE A 1 94 ? 17.570 -4.314 -16.619 1.00 98.00 94 ILE A C 1
ATOM 786 O O . ILE A 1 94 ? 18.303 -4.613 -17.558 1.00 98.00 94 ILE A O 1
ATOM 790 N N . VAL A 1 95 ? 16.249 -4.167 -16.759 1.00 97.94 95 VAL A N 1
ATOM 791 C CA . VAL A 1 95 ? 15.561 -4.344 -18.047 1.00 97.94 95 VAL A CA 1
ATOM 792 C C . VAL A 1 95 ? 16.049 -3.324 -19.076 1.00 97.94 95 VAL A C 1
ATOM 794 O O . VAL A 1 95 ? 16.299 -3.688 -20.220 1.00 97.94 95 VAL A O 1
ATOM 797 N N . ALA A 1 96 ? 16.243 -2.064 -18.678 1.00 97.69 96 ALA A N 1
ATOM 798 C CA . ALA A 1 96 ? 16.750 -1.026 -19.569 1.00 97.69 96 ALA A CA 1
ATOM 799 C C . ALA A 1 96 ? 18.186 -1.317 -20.040 1.00 97.69 96 ALA A C 1
ATOM 801 O O . ALA A 1 96 ? 18.488 -1.138 -21.219 1.00 97.69 96 ALA A O 1
ATOM 802 N N . ILE A 1 97 ? 19.058 -1.806 -19.151 1.00 97.56 97 ILE A N 1
ATOM 803 C CA . ILE A 1 97 ? 20.427 -2.211 -19.500 1.00 97.56 97 ILE A CA 1
ATOM 804 C C . ILE A 1 97 ? 20.394 -3.405 -20.455 1.00 97.56 97 ILE A C 1
ATOM 806 O O . ILE A 1 97 ? 21.055 -3.363 -21.487 1.00 97.56 97 ILE A O 1
ATOM 810 N N . ALA A 1 98 ? 19.598 -4.434 -20.154 1.00 97.50 98 ALA A N 1
ATOM 811 C CA . ALA A 1 98 ? 19.457 -5.606 -21.015 1.00 97.50 98 ALA A CA 1
ATOM 812 C C . ALA A 1 98 ? 18.964 -5.224 -22.419 1.00 97.50 98 ALA A C 1
ATOM 814 O O . ALA A 1 98 ? 19.586 -5.600 -23.408 1.00 97.50 98 ALA A O 1
ATOM 815 N N . ALA A 1 99 ? 17.923 -4.391 -22.508 1.00 96.81 99 ALA A N 1
ATOM 816 C CA . ALA A 1 99 ? 17.421 -3.879 -23.780 1.00 96.81 99 ALA A CA 1
ATOM 817 C C . ALA A 1 99 ? 18.477 -3.047 -24.526 1.00 96.81 99 ALA A C 1
ATOM 819 O O . ALA A 1 99 ? 18.592 -3.136 -25.744 1.00 96.81 99 ALA A O 1
ATOM 820 N N . SER A 1 100 ? 19.275 -2.252 -23.807 1.00 95.69 100 SER A N 1
ATOM 821 C CA . SER A 1 100 ? 20.358 -1.459 -24.403 1.00 95.69 100 SER A CA 1
ATOM 822 C C . SER A 1 100 ? 21.465 -2.336 -24.987 1.00 95.69 100 SER A C 1
ATOM 824 O O . SER A 1 100 ? 21.970 -2.033 -26.065 1.00 95.69 100 SER A O 1
ATOM 826 N N . LEU A 1 101 ? 21.824 -3.426 -24.301 1.00 96.06 101 LEU A N 1
ATOM 827 C CA . LEU A 1 101 ? 22.797 -4.403 -24.792 1.00 96.06 101 LEU A CA 1
ATOM 828 C C . LEU A 1 101 ? 22.268 -5.137 -26.028 1.00 96.06 101 LEU A C 1
ATOM 830 O O . LEU A 1 101 ? 22.954 -5.182 -27.041 1.00 96.06 101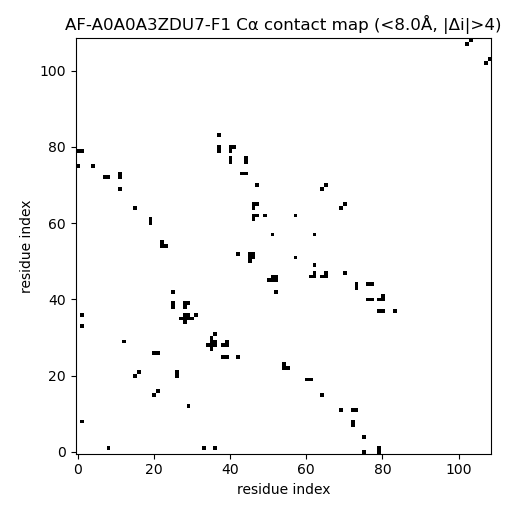 LEU A O 1
ATOM 834 N N . GLU A 1 102 ? 21.019 -5.605 -25.992 1.00 95.56 102 GLU A N 1
ATOM 835 C CA . GLU A 1 102 ? 20.390 -6.287 -27.128 1.00 95.56 102 GLU A CA 1
ATOM 836 C C . GLU A 1 102 ? 20.264 -5.370 -28.358 1.00 95.56 102 GLU A C 1
ATOM 838 O O . GLU A 1 102 ? 20.501 -5.792 -29.490 1.00 95.56 102 GLU A O 1
ATOM 843 N N . MET A 1 103 ? 19.953 -4.084 -28.155 1.00 94.75 103 MET A N 1
ATOM 844 C CA . MET A 1 103 ? 19.972 -3.093 -29.234 1.00 94.75 103 MET A CA 1
ATOM 845 C C . MET A 1 103 ? 21.385 -2.861 -29.775 1.00 94.75 103 MET A C 1
ATOM 847 O O . MET A 1 103 ? 21.555 -2.760 -30.989 1.00 94.75 103 MET A O 1
ATOM 851 N N . LYS A 1 104 ? 22.403 -2.782 -28.910 1.00 94.06 104 LYS A N 1
ATOM 852 C CA . LYS A 1 104 ? 23.791 -2.618 -29.353 1.00 94.06 104 LYS A CA 1
ATOM 853 C C . LYS A 1 104 ? 24.218 -3.793 -30.233 1.00 94.06 104 LYS A C 1
ATOM 855 O O . LYS A 1 104 ? 24.668 -3.549 -31.344 1.00 94.06 104 LYS A O 1
ATOM 860 N N . ASP A 1 105 ? 23.995 -5.026 -29.789 1.00 92.44 105 ASP A N 1
ATOM 861 C CA . ASP A 1 105 ? 24.382 -6.228 -30.537 1.00 92.44 105 ASP A CA 1
ATOM 862 C C . ASP A 1 105 ? 23.646 -6.336 -31.883 1.00 92.44 105 ASP A C 1
ATOM 864 O O . ASP A 1 105 ? 24.200 -6.805 -32.875 1.00 92.44 105 ASP A O 1
ATOM 868 N N . LYS A 1 106 ? 22.391 -5.871 -31.947 1.00 92.00 106 LYS A N 1
ATOM 869 C CA . LYS A 1 106 ? 21.575 -5.931 -33.166 1.00 92.00 106 LYS A CA 1
ATOM 870 C C . LYS A 1 106 ? 21.912 -4.850 -34.196 1.00 92.00 106 LYS A C 1
ATOM 872 O O . LYS A 1 106 ? 21.767 -5.098 -35.392 1.00 92.00 106 LYS A O 1
ATOM 877 N N . PHE A 1 107 ? 22.290 -3.650 -33.754 1.00 87.12 107 PHE A N 1
ATOM 878 C CA . PHE A 1 107 ? 22.483 -2.490 -34.637 1.00 87.12 107 PHE A CA 1
ATOM 879 C C . PHE A 1 107 ? 23.953 -2.086 -34.831 1.00 87.12 107 PHE A C 1
ATOM 881 O O . PHE A 1 107 ? 24.256 -1.405 -35.809 1.00 87.12 107 PHE A O 1
ATOM 888 N N . PHE A 1 108 ? 24.857 -2.509 -33.943 1.00 79.56 108 PHE A N 1
ATOM 889 C CA . PHE A 1 108 ? 26.294 -2.220 -33.982 1.00 79.56 108 PHE A CA 1
ATOM 890 C C . PHE A 1 108 ? 27.111 -3.461 -33.554 1.00 79.56 108 PHE A C 1
ATOM 892 O O . PHE A 1 108 ? 27.696 -3.442 -32.465 1.00 79.56 108 PHE A O 1
ATOM 899 N N . PRO A 1 109 ? 27.101 -4.539 -34.367 1.00 60.88 109 PRO A N 1
ATOM 900 C CA . PRO A 1 109 ? 27.821 -5.780 -34.073 1.00 60.88 109 PRO A CA 1
ATOM 901 C C . PRO A 1 109 ? 29.347 -5.608 -34.050 1.00 60.88 109 PRO A C 1
ATOM 903 O O . PRO A 1 109 ? 29.866 -4.715 -34.762 1.00 60.88 109 PRO A O 1
#